Protein AF-A0A9W6EX09-F1 (afdb_monomer)

Solvent-accessible surface area (backbone atoms only — not comparable to full-atom values): 7598 Å² total; per-residue (Å²): 143,73,70,75,67,60,61,58,61,60,60,66,68,68,75,72,72,71,57,78,64,66,63,71,44,45,73,29,42,30,36,45,88,93,44,75,40,42,37,34,32,54,94,52,28,42,30,40,45,42,97,84,76,44,72,48,78,43,55,39,39,84,75,48,76,51,68,60,97,77,25,47,36,40,36,32,38,31,80,87,78,46,55,35,33,42,36,26,67,42,77,100,38,74,58,41,35,35,34,26,38,84,87,69,48,76,60,29,41,34,32,35,68,94,80,42,55,70,68,55,51,54,51,51,52,63,55,44,70,73,74,118

S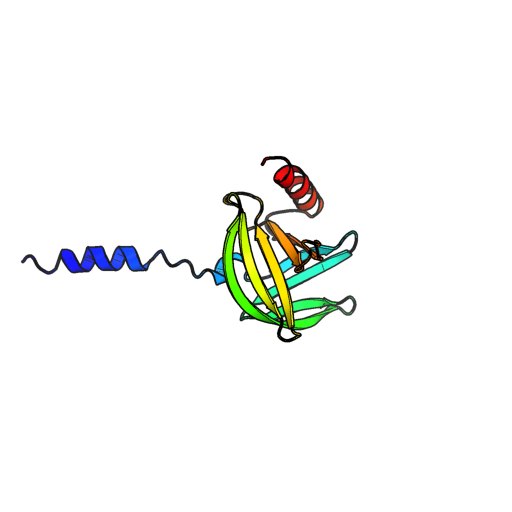tructure (mmCIF, N/CA/C/O backbone):
data_AF-A0A9W6EX09-F1
#
_entry.id   AF-A0A9W6EX09-F1
#
loop_
_atom_site.group_PDB
_atom_site.id
_atom_site.type_symbol
_atom_site.label_atom_id
_atom_site.label_alt_id
_atom_site.label_comp_id
_atom_site.label_asym_id
_atom_site.label_entity_id
_atom_site.label_seq_id
_atom_site.pdbx_PDB_ins_code
_atom_site.Cartn_x
_atom_site.Cartn_y
_atom_site.Cartn_z
_atom_site.occupancy
_atom_site.B_iso_or_equiv
_atom_site.auth_seq_id
_atom_site.auth_comp_id
_atom_site.auth_asym_id
_atom_site.auth_atom_id
_atom_site.pdbx_PDB_model_num
ATOM 1 N N . MET A 1 1 ? -54.075 -4.314 -1.852 1.00 46.47 1 MET A N 1
ATOM 2 C CA . MET A 1 1 ? -52.921 -3.506 -1.393 1.00 46.47 1 MET A CA 1
ATOM 3 C C . MET A 1 1 ? -52.106 -4.289 -0.361 1.00 46.47 1 MET A C 1
ATOM 5 O O . MET A 1 1 ? -52.339 -4.114 0.822 1.00 46.47 1 MET A O 1
ATOM 9 N N . LYS A 1 2 ? -51.223 -5.212 -0.769 1.00 50.59 2 LYS A N 1
ATOM 10 C CA . LYS A 1 2 ? -50.286 -5.904 0.156 1.00 50.59 2 LYS A CA 1
ATOM 11 C C . LYS A 1 2 ? -48.939 -6.284 -0.486 1.00 50.59 2 LYS A C 1
ATOM 13 O O . LYS A 1 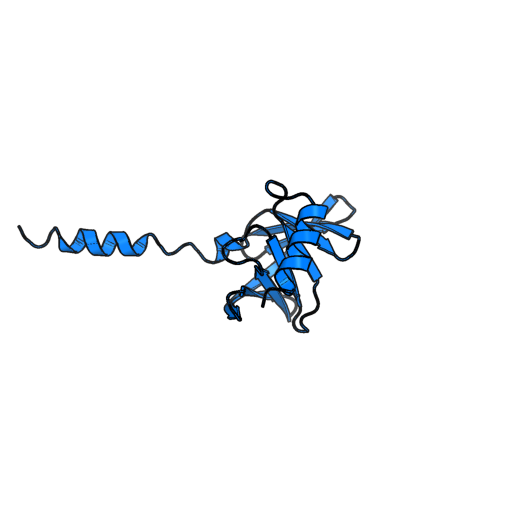2 ? -47.986 -6.541 0.232 1.00 50.59 2 LYS A O 1
ATOM 18 N N . ILE A 1 3 ? -48.838 -6.268 -1.819 1.00 53.94 3 ILE A N 1
ATOM 19 C CA . ILE A 1 3 ? -47.630 -6.685 -2.559 1.00 53.94 3 ILE A CA 1
ATOM 20 C C . ILE A 1 3 ? -46.582 -5.561 -2.660 1.00 53.94 3 ILE A C 1
ATOM 22 O O . ILE A 1 3 ? -45.389 -5.834 -2.717 1.00 53.94 3 ILE A O 1
ATOM 26 N N . THR A 1 4 ? -46.995 -4.293 -2.589 1.00 55.47 4 THR A N 1
ATOM 27 C CA . THR A 1 4 ? -46.086 -3.140 -2.720 1.00 55.47 4 THR A CA 1
ATOM 28 C C . THR A 1 4 ? -45.134 -2.957 -1.536 1.00 55.47 4 THR A C 1
ATOM 30 O O . THR A 1 4 ? -44.082 -2.352 -1.702 1.00 55.47 4 THR A O 1
ATOM 33 N N . SER A 1 5 ? -45.447 -3.511 -0.359 1.00 55.31 5 SER A N 1
ATOM 34 C CA . SER A 1 5 ? -44.605 -3.344 0.835 1.00 55.31 5 SER A CA 1
ATOM 35 C C . SER A 1 5 ? -43.411 -4.304 0.881 1.00 55.31 5 SER A C 1
ATOM 37 O O . SER A 1 5 ? -42.425 -4.006 1.546 1.00 55.31 5 SER A O 1
ATOM 39 N N . PHE A 1 6 ? -43.474 -5.439 0.175 1.00 55.47 6 PHE A N 1
ATOM 40 C CA . PHE A 1 6 ? -42.403 -6.445 0.197 1.00 55.47 6 PHE A CA 1
ATOM 41 C C . PHE A 1 6 ? -41.242 -6.075 -0.741 1.00 55.47 6 PHE A C 1
ATOM 43 O O . PHE A 1 6 ? -40.088 -6.375 -0.450 1.00 55.47 6 PHE A O 1
ATOM 50 N N . MET A 1 7 ? -41.526 -5.346 -1.828 1.00 56.19 7 MET A N 1
ATOM 51 C CA . MET A 1 7 ? -40.500 -4.882 -2.770 1.00 56.19 7 MET A CA 1
ATOM 52 C C . MET A 1 7 ? -39.586 -3.791 -2.192 1.00 56.19 7 MET A C 1
ATOM 54 O O . MET A 1 7 ? -38.433 -3.692 -2.598 1.00 56.19 7 MET A O 1
ATOM 58 N N . LEU A 1 8 ? -40.065 -3.006 -1.220 1.00 55.91 8 LEU A N 1
ATOM 59 C CA . LEU A 1 8 ? -39.266 -1.948 -0.596 1.00 55.91 8 LEU A CA 1
ATOM 60 C C . LEU A 1 8 ? -38.167 -2.515 0.321 1.00 55.91 8 LEU A C 1
ATOM 62 O O . LEU A 1 8 ? -37.094 -1.936 0.419 1.00 55.91 8 LEU A O 1
ATOM 66 N N . ILE A 1 9 ? -38.408 -3.667 0.956 1.00 57.94 9 ILE A N 1
ATOM 67 C CA . ILE A 1 9 ? -37.461 -4.290 1.897 1.00 57.94 9 ILE A CA 1
ATOM 68 C C . ILE A 1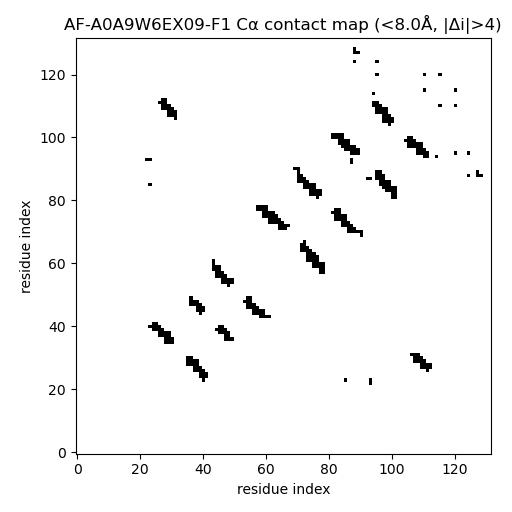 9 ? -36.266 -4.914 1.163 1.00 57.94 9 ILE A C 1
ATOM 70 O O . ILE A 1 9 ? -35.148 -4.854 1.663 1.00 57.94 9 ILE A O 1
ATOM 74 N N . ILE A 1 10 ? -36.469 -5.452 -0.043 1.00 58.69 10 ILE A N 1
ATOM 75 C CA . ILE A 1 10 ? -35.387 -6.049 -0.844 1.00 58.69 10 ILE A CA 1
ATOM 76 C C . ILE A 1 10 ? -34.428 -4.971 -1.376 1.00 58.69 10 ILE A C 1
ATOM 78 O O . ILE A 1 10 ? -33.227 -5.209 -1.451 1.00 58.69 10 ILE A O 1
ATOM 82 N N . LEU A 1 11 ? -34.930 -3.764 -1.667 1.00 54.38 11 LEU A N 1
ATOM 83 C CA . LEU A 1 11 ? -34.121 -2.666 -2.206 1.00 54.38 11 LEU A CA 1
ATOM 84 C C . LEU A 1 11 ? -33.100 -2.115 -1.191 1.00 54.38 11 LEU A C 1
ATOM 86 O O . LEU A 1 11 ? -32.037 -1.649 -1.587 1.00 54.38 11 LEU A O 1
ATOM 90 N N . VAL A 1 12 ? -33.392 -2.193 0.113 1.00 57.69 12 VAL A N 1
ATOM 91 C CA . VAL A 1 12 ? -32.510 -1.664 1.174 1.00 57.69 12 VAL A CA 1
ATOM 92 C C . VAL A 1 12 ? -31.282 -2.557 1.400 1.00 57.69 12 VAL A C 1
ATOM 94 O O . VAL A 1 12 ? -30.222 -2.054 1.762 1.00 57.69 12 VAL A O 1
ATOM 97 N N . PHE A 1 13 ? -31.371 -3.862 1.115 1.00 54.59 13 PHE A N 1
ATOM 98 C CA . PHE A 1 13 ? -30.229 -4.780 1.241 1.00 54.59 13 PHE A CA 1
ATOM 99 C C . PHE A 1 13 ? -29.213 -4.665 0.094 1.00 54.59 13 PHE A C 1
ATOM 101 O O . PHE A 1 13 ? -28.071 -5.085 0.254 1.00 54.59 13 PHE A O 1
ATOM 108 N N . SER A 1 14 ? -29.581 -4.067 -1.044 1.00 52.53 14 SER A N 1
ATOM 109 C CA . SER A 1 14 ? -28.685 -3.928 -2.204 1.00 52.53 14 SER A CA 1
ATOM 110 C C . SER A 1 14 ? -27.683 -2.770 -2.096 1.00 52.53 14 SER A C 1
ATOM 112 O O . SER A 1 14 ? -26.831 -2.633 -2.965 1.00 52.53 14 SER A O 1
ATOM 114 N N . ILE A 1 15 ? -27.771 -1.928 -1.061 1.00 48.34 15 ILE A N 1
ATOM 115 C CA . ILE A 1 15 ? -26.999 -0.673 -0.960 1.00 48.34 15 ILE A CA 1
ATOM 116 C C . ILE A 1 15 ? -25.712 -0.845 -0.123 1.00 48.34 15 ILE A C 1
ATOM 118 O O . ILE A 1 15 ? -24.936 0.093 0.011 1.00 48.34 15 ILE A O 1
ATOM 122 N N . ILE A 1 16 ? -25.453 -2.035 0.436 1.00 50.19 16 ILE A N 1
ATOM 123 C CA . ILE A 1 16 ? -24.305 -2.283 1.338 1.00 50.19 16 ILE A CA 1
ATOM 124 C C . ILE A 1 16 ? -23.190 -3.112 0.675 1.00 50.19 16 ILE A C 1
ATOM 126 O O . ILE A 1 16 ? -22.222 -3.480 1.332 1.00 50.19 16 ILE A O 1
ATOM 130 N N . SER A 1 17 ? -23.250 -3.375 -0.636 1.00 42.72 17 SER A N 1
ATOM 131 C CA . SER A 1 17 ? -22.061 -3.847 -1.361 1.00 42.72 17 SER A CA 1
ATOM 132 C C . SER A 1 17 ? -21.134 -2.655 -1.622 1.00 42.72 17 SER A C 1
ATOM 134 O O . SER A 1 17 ? -21.043 -2.150 -2.743 1.00 42.72 17 SER A O 1
ATOM 136 N N . CYS A 1 18 ? -20.490 -2.158 -0.562 1.00 52.75 18 CYS A N 1
ATOM 137 C CA . CYS A 1 18 ? -19.293 -1.341 -0.704 1.00 52.75 18 CYS A CA 1
ATOM 138 C C . CYS A 1 18 ? -18.317 -2.185 -1.527 1.00 52.75 18 CYS A C 1
ATOM 140 O O . CYS A 1 18 ? -17.990 -3.306 -1.142 1.00 52.75 18 CYS A O 1
ATOM 142 N N . ASN A 1 19 ? -17.988 -1.724 -2.728 1.00 61.25 19 ASN A N 1
ATOM 143 C CA . ASN A 1 19 ? -17.196 -2.497 -3.672 1.00 61.25 19 ASN A CA 1
ATOM 144 C C . ASN A 1 19 ? -15.817 -2.706 -3.031 1.00 61.25 19 ASN A C 1
ATOM 146 O O . ASN A 1 19 ? -15.151 -1.721 -2.740 1.00 61.25 19 ASN A O 1
ATOM 150 N N . GLU A 1 20 ? -15.409 -3.947 -2.761 1.00 64.19 20 GLU A N 1
ATOM 151 C CA . GLU A 1 20 ? -14.206 -4.273 -1.969 1.00 64.19 20 GLU A CA 1
ATOM 152 C C . GLU A 1 20 ? -12.933 -3.605 -2.525 1.00 64.19 20 GLU A C 1
ATOM 154 O O . GLU A 1 20 ? -12.028 -3.248 -1.773 1.00 64.19 20 GLU A O 1
ATOM 159 N N . LYS A 1 21 ? -12.909 -3.315 -3.836 1.00 65.62 21 LYS A N 1
ATOM 160 C CA . LYS A 1 21 ? -11.860 -2.517 -4.489 1.00 65.62 21 LYS A CA 1
ATOM 161 C C . LYS A 1 21 ? -11.738 -1.083 -3.965 1.00 65.62 21 LYS A C 1
ATOM 163 O O . LYS A 1 21 ? -10.637 -0.547 -3.914 1.00 65.62 21 LYS A O 1
ATOM 168 N N . GLN A 1 22 ? -12.837 -0.452 -3.556 1.00 77.50 22 GLN A N 1
ATOM 169 C CA . GLN A 1 22 ? -12.849 0.952 -3.126 1.00 77.50 22 GLN A CA 1
ATOM 170 C C . GLN A 1 22 ? -11.990 1.207 -1.887 1.00 77.50 22 GLN A C 1
ATOM 172 O O . GLN A 1 22 ? -11.573 2.341 -1.681 1.00 77.50 22 GLN A O 1
ATOM 177 N N . VAL A 1 23 ? -11.717 0.180 -1.077 1.00 83.50 23 VAL A N 1
ATOM 178 C CA . VAL A 1 23 ? -10.959 0.339 0.168 1.00 83.50 23 VAL A CA 1
ATOM 179 C C . VAL A 1 23 ? -9.488 0.658 -0.102 1.00 83.50 23 VAL A C 1
ATOM 181 O O . VAL A 1 23 ? -8.935 1.559 0.522 1.00 83.50 23 VAL A O 1
ATOM 184 N N . TYR A 1 24 ? -8.850 -0.052 -1.035 1.00 87.44 24 TYR A N 1
ATOM 185 C CA . TYR A 1 24 ? -7.425 0.134 -1.325 1.00 87.44 24 TYR A CA 1
ATOM 186 C C . TYR A 1 24 ? -7.158 1.051 -2.527 1.00 87.44 24 TYR A C 1
ATOM 188 O O . TYR A 1 24 ? -6.018 1.469 -2.742 1.00 87.44 24 TYR A O 1
ATOM 196 N N . GLU A 1 25 ? -8.173 1.372 -3.331 1.00 91.75 25 GLU A N 1
ATOM 197 C CA . GLU A 1 25 ? -7.994 2.238 -4.492 1.00 91.75 25 GLU A CA 1
ATOM 198 C C . GLU A 1 25 ? -7.624 3.692 -4.128 1.00 91.75 25 GLU A C 1
ATOM 200 O O . GLU A 1 25 ? -7.854 4.221 -3.035 1.00 91.75 25 GLU A O 1
ATOM 205 N N . GLY A 1 26 ? -7.004 4.362 -5.094 1.00 92.38 26 GLY A N 1
ATOM 206 C CA . GLY A 1 26 ? -6.621 5.764 -5.034 1.00 92.38 26 GLY A CA 1
ATOM 207 C C . GLY A 1 26 ? -5.119 5.985 -4.892 1.00 92.38 26 GLY A C 1
ATOM 208 O O . GLY A 1 26 ? -4.302 5.081 -5.065 1.00 92.38 26 GLY A O 1
ATOM 209 N N . SER A 1 27 ? -4.765 7.238 -4.613 1.00 95.38 27 SER A N 1
ATOM 210 C CA . SER A 1 27 ? -3.384 7.672 -4.396 1.00 95.38 27 SER A CA 1
ATOM 211 C C . SER A 1 27 ? -2.992 7.496 -2.934 1.00 95.38 27 SER A C 1
ATOM 213 O O . SER A 1 27 ? -3.809 7.739 -2.045 1.00 95.38 27 SER A O 1
ATOM 215 N N . TRP A 1 28 ? -1.750 7.103 -2.704 1.00 95.94 28 TRP A N 1
ATOM 216 C CA . TRP A 1 28 ? -1.161 6.845 -1.400 1.00 95.94 28 TRP A CA 1
ATOM 217 C C . TRP A 1 28 ? 0.238 7.445 -1.369 1.00 95.94 28 TRP A C 1
ATOM 219 O O . TRP A 1 28 ? 0.989 7.325 -2.341 1.00 95.94 28 TRP A O 1
ATOM 229 N N . GLU A 1 29 ? 0.596 8.065 -0.254 1.00 95.75 29 GLU A N 1
ATOM 230 C CA . GLU A 1 29 ? 2.005 8.235 0.078 1.00 95.75 29 GLU A CA 1
ATOM 231 C C . GLU A 1 29 ? 2.529 6.890 0.581 1.00 95.75 29 GLU A C 1
ATOM 233 O O . GLU A 1 29 ? 1.800 6.139 1.238 1.00 95.75 29 GLU A O 1
ATOM 238 N N . ALA A 1 30 ? 3.768 6.561 0.235 1.00 94.38 30 ALA A N 1
ATOM 239 C CA . ALA A 1 30 ? 4.352 5.268 0.532 1.00 94.38 30 ALA A CA 1
ATOM 240 C C . ALA A 1 30 ? 5.793 5.389 1.028 1.00 94.38 30 ALA A C 1
ATOM 242 O O . ALA A 1 30 ? 6.595 6.127 0.460 1.00 94.38 30 ALA A O 1
ATOM 243 N N . VAL A 1 31 ? 6.137 4.612 2.055 1.00 91.12 31 VAL A N 1
ATOM 244 C CA . VAL A 1 31 ? 7.467 4.601 2.674 1.00 91.12 31 VAL A CA 1
ATOM 245 C C . VAL A 1 31 ? 8.042 3.190 2.643 1.00 91.12 31 VAL A C 1
ATOM 247 O O . VAL A 1 31 ? 7.430 2.245 3.133 1.00 91.12 31 VAL A O 1
ATOM 250 N N . SER A 1 32 ? 9.243 3.054 2.086 1.00 87.06 32 SER A N 1
ATOM 251 C CA . SER A 1 32 ? 10.043 1.825 2.087 1.00 87.06 32 SER A CA 1
ATOM 252 C C . SER A 1 32 ? 11.381 2.107 2.771 1.00 87.06 32 SER A C 1
ATOM 254 O O . SER A 1 32 ? 12.343 2.562 2.138 1.00 87.06 32 SER A O 1
ATOM 256 N N . GLY A 1 33 ? 11.461 1.850 4.076 1.00 81.56 33 GLY A N 1
ATOM 257 C CA . GLY A 1 33 ? 12.614 2.246 4.886 1.00 81.56 33 GLY A CA 1
ATOM 258 C C . GLY A 1 33 ? 12.714 3.770 4.971 1.00 81.56 33 GLY A C 1
ATOM 259 O O . GLY A 1 33 ? 11.826 4.406 5.518 1.00 81.56 33 GLY A O 1
ATOM 260 N N . ILE A 1 34 ? 13.778 4.356 4.413 1.00 75.31 34 ILE A N 1
ATOM 261 C CA . ILE A 1 34 ? 13.979 5.821 4.365 1.00 75.31 34 ILE A CA 1
ATOM 262 C C . ILE A 1 34 ? 13.494 6.468 3.060 1.00 75.31 34 ILE A C 1
ATOM 264 O O . ILE A 1 34 ? 13.686 7.662 2.860 1.00 75.31 34 ILE A O 1
ATOM 268 N N . ARG A 1 35 ? 12.981 5.675 2.112 1.00 84.75 35 ARG A N 1
ATOM 269 C CA . ARG A 1 35 ? 12.573 6.179 0.797 1.00 84.75 35 ARG A CA 1
ATOM 270 C C . ARG A 1 35 ? 11.078 6.415 0.768 1.00 84.75 35 ARG A C 1
ATOM 272 O O . ARG A 1 35 ? 10.310 5.480 0.984 1.00 84.75 35 ARG A O 1
ATOM 279 N N . GLU A 1 36 ? 10.707 7.634 0.419 1.00 90.00 36 GLU A N 1
ATOM 280 C CA . GLU A 1 36 ? 9.335 8.030 0.132 1.00 90.00 36 GLU A CA 1
ATOM 281 C C . GLU A 1 36 ? 9.043 7.935 -1.364 1.00 90.00 36 GLU A C 1
ATOM 283 O O . GLU A 1 36 ? 9.908 8.161 -2.214 1.00 90.00 36 GLU A O 1
ATOM 288 N N . THR A 1 37 ? 7.808 7.580 -1.686 1.00 94.81 37 THR A N 1
ATOM 289 C CA . THR A 1 37 ? 7.273 7.587 -3.044 1.00 94.81 3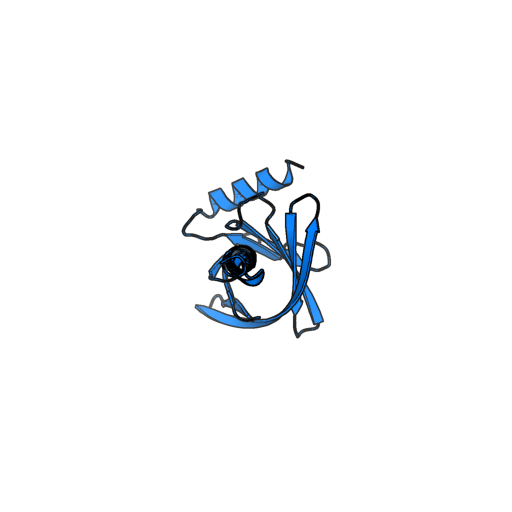7 THR A CA 1
ATOM 290 C C . THR A 1 37 ? 5.754 7.738 -3.000 1.00 94.81 37 THR A C 1
ATOM 292 O O . THR A 1 37 ? 5.138 7.715 -1.936 1.00 94.81 37 THR A O 1
ATOM 295 N N . LYS A 1 38 ? 5.141 7.875 -4.174 1.00 95.94 38 LYS A N 1
ATOM 296 C CA . LYS A 1 38 ? 3.694 7.861 -4.350 1.00 95.94 38 LYS A CA 1
ATOM 297 C C . LYS A 1 38 ? 3.283 6.596 -5.063 1.00 95.94 38 LYS A C 1
ATOM 299 O O . LYS A 1 38 ? 3.862 6.227 -6.084 1.00 95.94 38 LYS A O 1
ATOM 304 N N . ILE A 1 39 ? 2.246 5.972 -4.535 1.00 95.50 39 ILE A N 1
ATOM 305 C CA . ILE A 1 39 ? 1.628 4.790 -5.108 1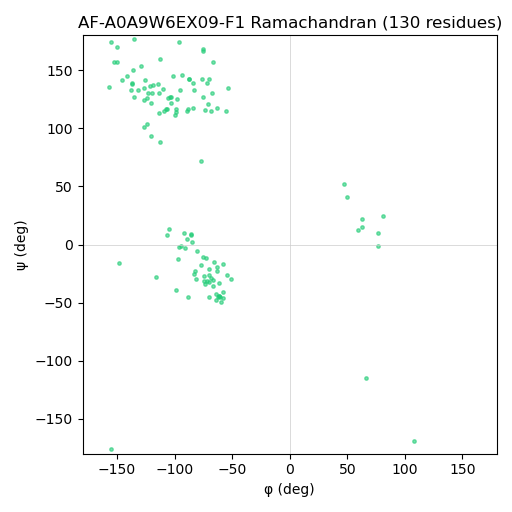.00 95.50 39 ILE A CA 1
ATOM 306 C C . ILE A 1 39 ? 0.211 5.148 -5.542 1.00 95.50 39 ILE A C 1
ATOM 308 O O . ILE A 1 39 ? -0.511 5.845 -4.833 1.00 95.50 39 ILE A O 1
ATOM 312 N N . LYS A 1 40 ? -0.209 4.665 -6.708 1.00 95.56 40 LYS A N 1
ATOM 313 C CA . LYS A 1 40 ? -1.609 4.690 -7.132 1.00 95.56 40 LYS A CA 1
ATOM 314 C C . LYS A 1 40 ? -2.080 3.267 -7.355 1.00 95.56 40 LYS A C 1
ATOM 316 O O . LYS A 1 40 ? -1.425 2.504 -8.053 1.00 95.56 40 LYS A O 1
ATOM 321 N N . LEU A 1 41 ? -3.219 2.933 -6.771 1.00 93.06 41 LEU A N 1
ATOM 322 C CA . LEU A 1 41 ? -3.912 1.673 -6.995 1.00 93.06 41 LEU A CA 1
ATOM 323 C C . LEU A 1 41 ? -5.219 1.998 -7.707 1.00 93.06 41 LEU A C 1
ATOM 325 O O . LEU A 1 41 ? -6.073 2.677 -7.140 1.00 93.06 41 LEU A O 1
ATOM 329 N N . HIS A 1 42 ? -5.367 1.583 -8.960 1.00 92.25 42 HIS A N 1
ATOM 330 C CA . HIS A 1 42 ? -6.587 1.851 -9.719 1.00 92.25 42 HIS A CA 1
ATOM 331 C C . HIS A 1 42 ? -6.764 0.853 -10.858 1.00 92.25 42 HIS A C 1
ATOM 333 O O . HIS A 1 42 ? -5.804 0.592 -11.580 1.00 92.25 42 HIS A O 1
ATOM 339 N N . ASN A 1 43 ? -7.983 0.329 -11.045 1.00 88.44 43 ASN A N 1
ATOM 340 C CA . ASN A 1 43 ? -8.327 -0.555 -12.168 1.00 88.44 43 ASN A CA 1
ATOM 341 C C . ASN A 1 43 ? -7.289 -1.668 -12.388 1.00 88.44 43 ASN A C 1
ATOM 343 O O . ASN A 1 43 ? -6.763 -1.830 -13.488 1.00 88.44 43 ASN A O 1
ATOM 347 N N . ASP A 1 44 ? -6.963 -2.405 -11.324 1.00 90.94 44 ASP A N 1
ATOM 348 C CA . ASP A 1 44 ? -6.028 -3.539 -11.388 1.00 90.94 44 ASP A CA 1
ATOM 349 C C . ASP A 1 44 ? -4.590 -3.153 -11.804 1.00 90.94 44 ASP A C 1
ATOM 351 O O . ASP A 1 44 ? -3.806 -3.979 -12.267 1.00 90.94 44 ASP A O 1
ATOM 355 N N . THR A 1 45 ? -4.221 -1.882 -11.622 1.00 93.56 45 THR A N 1
ATOM 356 C CA . THR A 1 45 ? -2.876 -1.356 -11.877 1.00 93.56 45 THR A CA 1
ATOM 357 C C . THR A 1 45 ? -2.304 -0.713 -10.619 1.00 93.56 45 THR A C 1
ATOM 359 O O . THR A 1 45 ? -2.960 0.099 -9.961 1.00 93.56 45 THR A O 1
ATOM 362 N N . LEU A 1 46 ? -1.074 -1.097 -10.280 1.00 93.38 46 LEU A N 1
ATOM 363 C CA . LEU A 1 46 ? -0.240 -0.466 -9.265 1.00 93.38 46 LEU A CA 1
ATOM 364 C C . LEU A 1 46 ? 0.747 0.456 -9.982 1.00 93.38 46 LEU A C 1
ATOM 366 O O . LEU A 1 46 ? 1.645 -0.028 -10.660 1.00 93.38 46 LEU A O 1
ATOM 370 N N . SER A 1 47 ? 0.614 1.766 -9.823 1.00 95.31 47 SER A N 1
ATOM 371 C CA . SER A 1 47 ? 1.554 2.740 -10.379 1.00 95.31 47 SER A CA 1
ATOM 372 C C . SER A 1 47 ? 2.463 3.278 -9.281 1.00 95.31 47 SER A C 1
ATOM 374 O O . SER A 1 47 ? 1.970 3.794 -8.278 1.00 95.31 47 SER A O 1
ATOM 376 N N . ILE A 1 48 ? 3.779 3.210 -9.470 1.00 94.56 48 ILE A N 1
ATOM 377 C CA . ILE A 1 48 ? 4.772 3.710 -8.505 1.00 94.56 48 ILE A CA 1
ATOM 378 C C . ILE A 1 48 ? 5.507 4.902 -9.112 1.00 94.56 48 ILE A C 1
ATOM 380 O O . ILE A 1 48 ? 5.996 4.815 -10.238 1.00 94.56 48 ILE A O 1
ATOM 384 N N . LEU A 1 49 ? 5.598 6.005 -8.368 1.00 95.81 49 LEU A N 1
ATOM 385 C CA . LEU A 1 49 ? 6.346 7.189 -8.777 1.00 95.81 49 LEU A CA 1
ATOM 386 C C . LEU A 1 49 ? 7.857 6.942 -8.656 1.00 95.81 49 LEU A C 1
ATOM 388 O O . LEU A 1 49 ? 8.395 6.737 -7.565 1.00 95.81 49 LEU A O 1
ATOM 392 N N . GLY A 1 50 ? 8.550 6.966 -9.789 1.00 92.31 50 GLY A N 1
ATOM 393 C CA . GLY A 1 50 ? 10.002 6.885 -9.852 1.00 92.31 50 GLY A CA 1
ATOM 394 C C . GLY A 1 50 ? 10.687 8.191 -9.446 1.00 92.31 50 GLY A C 1
ATOM 395 O O . GLY A 1 50 ? 10.078 9.256 -9.362 1.00 92.31 50 GLY A O 1
ATOM 396 N N . SER A 1 51 ? 12.005 8.128 -9.251 1.00 89.69 51 SER A N 1
ATOM 397 C CA . SER A 1 51 ? 12.841 9.308 -8.974 1.00 89.69 51 SER A CA 1
ATOM 398 C C . SER A 1 51 ? 12.926 10.295 -10.143 1.00 89.69 51 SER A C 1
ATOM 400 O O . SER A 1 51 ? 13.408 11.407 -9.969 1.00 89.69 51 SER A O 1
ATOM 402 N N . ASN A 1 52 ? 12.519 9.872 -11.340 1.00 93.12 52 ASN A N 1
ATOM 403 C CA . ASN A 1 52 ? 12.384 10.709 -12.530 1.00 93.12 52 ASN A CA 1
ATOM 404 C C . ASN A 1 52 ? 11.020 11.419 -12.609 1.00 93.12 52 ASN A C 1
ATOM 406 O O . ASN A 1 52 ? 10.715 11.995 -13.645 1.00 93.12 52 ASN A O 1
ATOM 410 N N . GLU A 1 53 ? 10.207 11.345 -11.551 1.00 93.06 53 GLU A N 1
ATOM 411 C CA . GLU A 1 53 ? 8.839 11.877 -11.488 1.00 93.06 53 GLU A CA 1
ATOM 412 C C . GLU A 1 53 ? 7.853 11.227 -12.478 1.00 93.06 53 GLU A C 1
ATOM 414 O O . GLU A 1 53 ? 6.736 11.711 -12.667 1.00 93.06 53 GLU A O 1
ATOM 419 N N . GLU A 1 54 ? 8.219 10.082 -13.058 1.00 96.31 54 GLU A N 1
ATOM 420 C CA . GLU A 1 54 ? 7.337 9.299 -13.920 1.00 96.31 54 GLU A CA 1
ATOM 421 C C . GL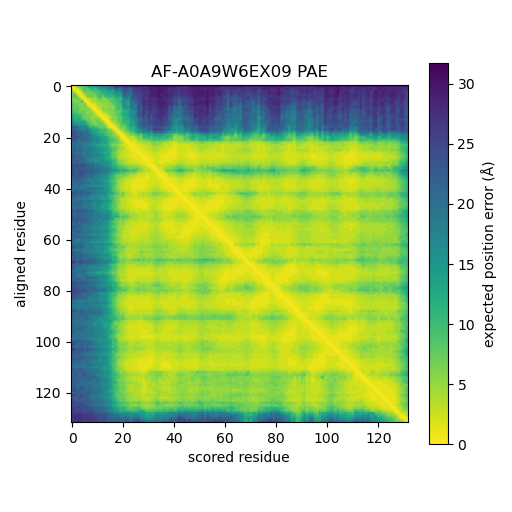U A 1 54 ? 6.754 8.105 -13.164 1.00 96.31 54 GLU A C 1
ATOM 423 O O . GLU A 1 54 ? 7.407 7.485 -12.322 1.00 96.31 54 GLU A O 1
ATOM 428 N N . TYR A 1 55 ? 5.506 7.763 -13.478 1.00 96.06 55 TYR A N 1
ATOM 429 C CA . TYR A 1 55 ? 4.872 6.566 -12.941 1.00 96.06 55 TYR A CA 1
ATOM 430 C C . TYR A 1 55 ? 5.271 5.344 -13.766 1.00 96.06 55 TYR A C 1
ATOM 432 O O . TYR A 1 55 ? 5.193 5.359 -14.992 1.00 96.06 55 TYR A O 1
ATOM 440 N N . THR A 1 56 ? 5.665 4.275 -13.077 1.00 95.88 56 THR A N 1
ATOM 441 C CA . THR A 1 56 ? 5.794 2.942 -13.672 1.00 95.88 56 THR A CA 1
ATOM 442 C C . THR A 1 56 ? 4.601 2.095 -13.260 1.00 95.88 56 THR A C 1
ATOM 444 O O . THR A 1 56 ? 4.327 1.970 -12.065 1.00 95.88 56 THR A O 1
ATOM 447 N N . ASP A 1 57 ? 3.916 1.518 -14.244 1.00 95.31 57 ASP A N 1
ATOM 448 C CA . ASP A 1 57 ? 2.697 0.738 -14.046 1.00 95.31 57 ASP A CA 1
ATOM 449 C C . ASP A 1 57 ? 2.995 -0.759 -13.942 1.00 95.31 57 ASP A C 1
ATOM 451 O O . ASP A 1 57 ? 3.702 -1.343 -14.767 1.00 95.31 57 ASP A O 1
ATOM 455 N N . TYR A 1 58 ? 2.399 -1.389 -12.935 1.00 92.81 58 TYR A N 1
ATOM 456 C CA . TYR A 1 58 ? 2.500 -2.810 -12.643 1.00 92.81 58 TYR A CA 1
ATOM 457 C C . TYR A 1 58 ? 1.088 -3.405 -12.603 1.00 92.81 58 TYR A C 1
ATOM 459 O O . TYR A 1 58 ? 0.362 -3.204 -11.625 1.00 92.81 58 TYR A O 1
ATOM 467 N N . PRO A 1 59 ? 0.667 -4.133 -13.649 1.00 94.50 59 PRO A N 1
ATOM 468 C CA . PRO A 1 59 ? -0.649 -4.748 -13.660 1.00 94.50 59 PRO A CA 1
ATOM 469 C C . PRO A 1 59 ? -0.713 -5.927 -12.684 1.00 94.50 59 PRO A C 1
ATOM 471 O O . PRO A 1 59 ? 0.215 -6.747 -12.595 1.00 94.50 59 PRO A O 1
ATOM 474 N N . PHE A 1 60 ? -1.832 -6.019 -11.974 1.00 93.69 60 PHE A N 1
ATOM 475 C CA . PHE A 1 60 ? -2.141 -7.070 -11.011 1.00 93.69 60 PHE A CA 1
ATOM 476 C C . PHE A 1 60 ? -3.577 -7.576 -11.190 1.00 93.69 60 PHE A C 1
ATOM 478 O O . PHE A 1 60 ? -4.326 -7.083 -12.019 1.00 93.69 60 PHE A O 1
ATOM 485 N N . GLN A 1 61 ? -3.966 -8.581 -10.416 1.00 93.00 61 GLN A N 1
ATOM 486 C CA . GLN A 1 61 ? -5.343 -9.033 -10.263 1.00 93.00 61 GLN A CA 1
ATOM 487 C C . GLN A 1 61 ? -5.643 -9.174 -8.770 1.00 93.00 61 GLN A C 1
ATOM 489 O O . GLN A 1 61 ? -4.855 -9.779 -8.047 1.00 93.00 61 GLN A O 1
ATOM 494 N N . LEU A 1 62 ? -6.779 -8.657 -8.298 1.00 90.62 62 LEU A N 1
ATOM 495 C CA . LEU A 1 62 ? -7.290 -9.024 -6.974 1.00 90.62 62 LEU A CA 1
ATOM 496 C C . LEU A 1 62 ? -7.741 -10.490 -7.018 1.00 90.62 62 LEU A C 1
ATOM 498 O O . LEU A 1 62 ? -8.654 -10.837 -7.769 1.00 90.62 62 LEU A O 1
ATOM 502 N N . VAL A 1 63 ? -7.068 -11.347 -6.255 1.00 91.38 63 VAL A N 1
ATOM 503 C CA . VAL A 1 63 ? -7.329 -12.794 -6.238 1.00 91.38 63 VAL A CA 1
ATOM 504 C C . VAL A 1 63 ? -8.203 -13.190 -5.064 1.00 91.38 63 VAL A C 1
ATOM 506 O O . VAL A 1 63 ? -9.052 -14.063 -5.221 1.00 91.38 63 VAL A O 1
ATOM 509 N N . ASP A 1 64 ? -7.988 -12.575 -3.904 1.00 90.06 64 ASP A N 1
ATOM 510 C CA . ASP A 1 64 ? -8.691 -12.956 -2.686 1.00 90.06 64 ASP A CA 1
ATOM 511 C C . ASP A 1 64 ? -8.814 -11.784 -1.709 1.00 90.06 64 ASP A C 1
ATOM 513 O O . ASP A 1 64 ? -8.011 -10.844 -1.728 1.00 90.06 64 ASP A O 1
ATOM 517 N N . PHE A 1 65 ? -9.807 -11.884 -0.835 1.00 90.06 65 PHE A N 1
ATOM 518 C CA . PHE A 1 65 ? -10.022 -11.003 0.301 1.00 90.06 65 PHE A CA 1
ATOM 519 C C . PHE A 1 65 ? -10.350 -11.851 1.526 1.00 90.06 65 PHE A C 1
ATOM 521 O O . PHE A 1 65 ? -11.273 -12.667 1.520 1.00 90.06 65 PHE A O 1
ATOM 528 N N . TYR A 1 66 ? -9.609 -11.632 2.606 1.00 89.50 66 TYR A N 1
ATOM 529 C CA . TYR A 1 66 ? -9.852 -12.316 3.868 1.00 89.50 66 TYR A CA 1
ATOM 530 C C . TYR A 1 66 ? -9.451 -11.447 5.055 1.00 89.50 66 TYR A C 1
ATOM 532 O O . TYR A 1 66 ? -8.829 -10.397 4.918 1.00 89.50 66 TYR A O 1
ATOM 540 N N . VAL A 1 67 ? -9.828 -11.890 6.253 1.00 86.62 67 VAL A N 1
ATOM 541 C CA . VAL A 1 67 ? -9.547 -11.180 7.501 1.00 86.62 67 VAL A CA 1
ATOM 542 C C . VAL A 1 67 ? -8.724 -12.078 8.418 1.00 86.62 67 VAL A C 1
ATOM 544 O O . VAL A 1 67 ? -9.177 -13.163 8.786 1.00 86.62 67 VAL A O 1
ATOM 547 N N . ILE A 1 68 ? -7.535 -11.625 8.825 1.00 84.31 68 ILE A N 1
ATOM 548 C CA . ILE A 1 68 ? -6.692 -12.304 9.821 1.00 84.31 68 ILE A CA 1
ATOM 549 C C . ILE A 1 68 ? -6.760 -11.509 11.118 1.00 84.31 68 ILE A C 1
ATOM 551 O O . ILE A 1 68 ? -6.332 -10.367 11.152 1.00 84.31 68 ILE A O 1
ATOM 555 N N . GLN A 1 69 ? -7.295 -12.095 12.195 1.00 82.06 69 GLN A N 1
ATOM 556 C CA . GLN A 1 69 ? -7.340 -11.443 13.518 1.00 82.06 69 GLN A CA 1
ATOM 557 C C . GLN A 1 69 ? -7.896 -10.004 13.479 1.00 82.06 69 GLN A C 1
ATOM 559 O O . GLN A 1 69 ? -7.398 -9.121 14.162 1.00 82.06 69 GLN A O 1
ATOM 564 N N . THR A 1 70 ? -8.949 -9.769 12.689 1.00 81.81 70 THR A N 1
ATOM 565 C CA . THR A 1 70 ? -9.573 -8.449 12.432 1.00 81.81 70 THR A CA 1
ATOM 566 C C . THR A 1 70 ? -8.840 -7.511 11.470 1.00 81.81 70 THR A C 1
ATOM 568 O O . THR A 1 70 ? -9.399 -6.472 11.135 1.00 81.81 70 THR A O 1
ATOM 571 N N . VAL A 1 71 ? -7.679 -7.906 10.942 1.00 85.94 71 VAL A N 1
ATOM 572 C CA . VAL A 1 71 ? -6.959 -7.197 9.875 1.00 85.94 71 VAL A CA 1
ATOM 573 C C . VAL A 1 71 ? -7.521 -7.597 8.512 1.00 85.94 71 VAL A C 1
ATOM 575 O O . VAL A 1 71 ? -7.424 -8.773 8.149 1.00 85.94 71 VAL A O 1
ATOM 578 N N . PRO A 1 72 ? -8.099 -6.665 7.739 1.00 88.62 72 PRO A N 1
ATOM 579 C CA . PRO A 1 72 ? -8.476 -6.892 6.351 1.00 88.62 72 PRO A CA 1
ATOM 580 C C . PRO A 1 72 ? -7.226 -7.061 5.486 1.00 88.62 72 PRO A C 1
ATOM 582 O O . PRO A 1 72 ? -6.320 -6.225 5.539 1.00 88.62 72 PRO A O 1
ATOM 585 N N . VAL A 1 73 ? -7.200 -8.123 4.683 1.00 92.00 73 VAL A N 1
ATOM 586 C CA . VAL A 1 73 ? -6.089 -8.483 3.800 1.00 92.00 73 VAL A CA 1
ATOM 587 C C . VAL A 1 73 ? -6.604 -8.673 2.378 1.00 92.00 73 VAL A C 1
ATOM 589 O O . VAL A 1 73 ? -7.496 -9.485 2.129 1.00 92.00 73 VAL A O 1
ATOM 592 N N . TYR A 1 74 ? -6.009 -7.942 1.440 1.00 93.19 74 TYR A N 1
ATOM 593 C CA . TYR A 1 74 ? -6.301 -8.021 0.011 1.00 93.19 74 TYR A CA 1
ATOM 594 C C . TYR A 1 74 ? -5.127 -8.677 -0.701 1.00 93.19 74 TYR A C 1
ATOM 596 O O . TYR A 1 74 ? -4.031 -8.116 -0.736 1.00 93.19 74 TYR A O 1
ATOM 604 N N . LYS A 1 75 ? -5.350 -9.856 -1.279 1.00 94.44 75 LYS A N 1
ATOM 605 C CA . LYS A 1 75 ? -4.327 -10.591 -2.019 1.00 94.44 75 LYS A CA 1
ATOM 606 C C . LYS A 1 75 ? -4.325 -10.166 -3.485 1.00 94.44 75 LYS A C 1
ATOM 608 O O . LYS A 1 75 ? -5.282 -10.419 -4.217 1.00 94.44 75 LYS A O 1
ATOM 613 N N . LEU A 1 76 ? -3.221 -9.576 -3.925 1.00 93.38 76 LEU A N 1
ATOM 614 C CA . LEU A 1 76 ? -2.983 -9.146 -5.297 1.00 93.38 76 LEU A CA 1
ATOM 615 C C . LEU A 1 76 ? -1.996 -10.093 -5.981 1.00 93.38 76 LEU A C 1
ATOM 617 O O . LEU A 1 76 ? -0.887 -10.280 -5.496 1.00 93.38 76 LEU A O 1
ATOM 621 N N . HIS A 1 77 ? -2.359 -10.638 -7.136 1.00 94.94 77 HIS A N 1
ATOM 622 C CA . HIS A 1 77 ? -1.451 -11.415 -7.974 1.00 94.94 77 HIS A CA 1
ATOM 623 C C . HIS A 1 77 ? -0.911 -10.546 -9.102 1.00 94.94 77 HIS A C 1
ATOM 625 O O . HIS A 1 77 ? -1.661 -10.071 -9.954 1.00 94.94 77 HIS A O 1
ATOM 631 N N . SER A 1 78 ? 0.396 -10.319 -9.118 1.00 92.19 78 SER A N 1
ATOM 632 C CA . SER A 1 78 ? 1.060 -9.618 -10.208 1.00 92.19 78 SER A CA 1
ATOM 633 C C . SER A 1 78 ? 1.078 -10.478 -11.466 1.00 92.19 78 SER A C 1
ATOM 635 O O . SER A 1 78 ? 1.362 -11.673 -11.415 1.00 92.19 78 SER A O 1
ATOM 637 N N . THR A 1 79 ? 0.906 -9.845 -12.624 1.00 90.06 79 THR A N 1
ATOM 638 C CA . THR A 1 79 ? 1.105 -10.492 -13.935 1.00 90.06 79 THR A CA 1
ATOM 639 C C . THR A 1 79 ? 2.514 -11.074 -14.129 1.00 90.06 79 THR A C 1
ATOM 641 O O . THR A 1 79 ? 2.710 -11.936 -14.983 1.00 90.06 79 THR A O 1
ATOM 644 N N . TYR A 1 80 ? 3.487 -10.657 -13.310 1.00 88.25 80 TYR A N 1
ATOM 645 C CA . TYR A 1 80 ? 4.843 -11.211 -13.265 1.00 88.25 80 TYR A CA 1
ATOM 646 C C . TYR A 1 80 ? 4.985 -12.451 -12.358 1.00 88.25 80 TYR A C 1
ATOM 648 O O . TYR A 1 80 ? 6.105 -12.897 -12.110 1.00 88.25 80 TYR A O 1
ATOM 656 N N . GLY A 1 81 ? 3.876 -13.008 -11.856 1.00 90.81 81 GLY A N 1
ATOM 657 C CA . GLY A 1 81 ? 3.843 -14.265 -11.103 1.00 90.81 81 GLY A CA 1
ATOM 658 C C . GLY A 1 81 ? 4.221 -14.146 -9.626 1.00 90.81 81 GLY A C 1
ATOM 659 O O . GLY A 1 81 ? 4.684 -15.124 -9.049 1.00 90.81 81 GLY A O 1
ATOM 660 N N . LYS A 1 82 ? 4.065 -12.960 -9.029 1.00 92.00 82 LYS A N 1
ATOM 661 C CA . LYS A 1 82 ? 4.305 -12.714 -7.599 1.00 92.00 82 LYS A CA 1
ATOM 662 C C . LYS A 1 82 ? 3.031 -12.253 -6.916 1.00 92.00 82 LYS A C 1
ATOM 664 O O . LYS A 1 82 ? 2.363 -11.367 -7.447 1.00 92.00 82 LYS A O 1
ATOM 669 N N . ASP A 1 83 ? 2.755 -12.772 -5.731 1.00 94.56 83 ASP A N 1
ATOM 670 C CA . ASP A 1 83 ? 1.699 -12.266 -4.870 1.00 94.56 83 ASP A CA 1
ATOM 671 C C . ASP A 1 83 ? 2.210 -11.131 -3.969 1.00 94.56 83 ASP A C 1
ATOM 673 O O . ASP A 1 83 ? 3.331 -11.132 -3.447 1.00 94.56 83 ASP A O 1
ATOM 677 N N . TYR A 1 84 ? 1.333 -10.156 -3.778 1.00 94.19 84 TYR A N 1
ATOM 678 C CA . TYR A 1 84 ? 1.462 -9.058 -2.837 1.00 94.19 84 TYR A CA 1
ATOM 679 C C . TYR A 1 84 ? 0.191 -8.980 -2.004 1.00 94.19 84 TYR A C 1
ATOM 681 O O . TYR A 1 84 ? -0.884 -9.367 -2.461 1.00 94.19 84 TYR A O 1
ATOM 689 N N . PHE A 1 85 ? 0.297 -8.451 -0.794 1.00 94.75 85 PHE A N 1
ATOM 690 C CA . PHE A 1 85 ? -0.839 -8.327 0.109 1.00 94.75 85 PHE A CA 1
ATOM 691 C C . PHE A 1 85 ? -0.946 -6.888 0.570 1.00 94.75 85 PHE A C 1
ATOM 693 O O . PHE A 1 85 ? 0.064 -6.283 0.918 1.00 94.75 85 PHE A O 1
ATOM 700 N N . ILE A 1 86 ? -2.157 -6.337 0.551 1.00 94.56 86 ILE A N 1
ATOM 701 C CA . ILE A 1 86 ? -2.455 -5.052 1.181 1.00 94.56 86 ILE A CA 1
ATOM 702 C C . ILE A 1 86 ? -3.181 -5.337 2.485 1.00 94.56 86 ILE A C 1
ATOM 704 O O . ILE A 1 86 ? -4.236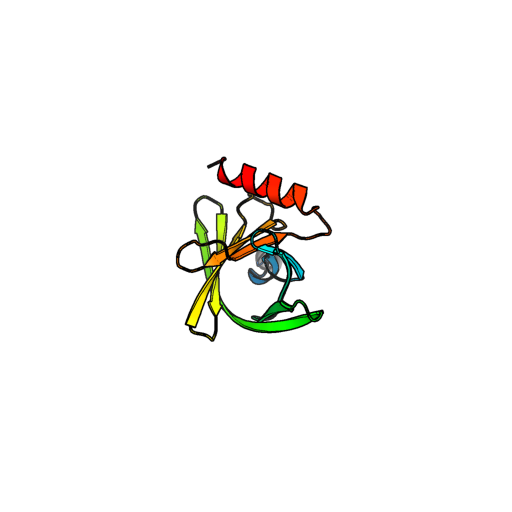 -5.970 2.478 1.00 94.56 86 ILE A O 1
ATOM 708 N N . GLU A 1 87 ? -2.623 -4.864 3.589 1.00 92.56 87 GLU A N 1
ATOM 709 C CA . GLU A 1 87 ? -3.136 -5.101 4.933 1.00 92.56 87 GLU A CA 1
ATOM 710 C C . GLU A 1 87 ? -3.454 -3.767 5.610 1.00 92.56 87 GLU A C 1
ATOM 712 O O . GLU A 1 87 ? -2.658 -2.827 5.543 1.00 92.56 87 GLU A O 1
ATOM 717 N N . PHE A 1 88 ? -4.602 -3.689 6.285 1.00 91.69 88 PHE A N 1
ATOM 718 C CA . PHE A 1 88 ? -5.031 -2.503 7.037 1.00 91.69 88 PHE A CA 1
ATOM 719 C C . PHE A 1 88 ? -5.051 -2.825 8.538 1.00 91.69 88 PHE A C 1
ATOM 721 O O . PHE A 1 88 ? -6.065 -3.293 9.057 1.00 91.69 88 PHE A O 1
ATOM 728 N N . PRO A 1 89 ? -3.926 -2.639 9.253 1.00 86.19 89 PRO A N 1
ATOM 729 C CA . PRO A 1 89 ? -3.752 -3.169 10.605 1.00 86.19 89 PRO A CA 1
ATOM 730 C C . PRO A 1 89 ? -4.512 -2.387 11.681 1.00 86.19 89 PRO A C 1
ATOM 732 O O . PRO A 1 89 ? -4.581 -2.836 12.822 1.00 86.19 89 PRO A O 1
ATOM 735 N N . VAL A 1 90 ? -5.059 -1.212 11.360 1.00 84.12 90 VAL A N 1
ATOM 736 C CA . VAL A 1 90 ? -5.825 -0.401 12.309 1.00 84.12 90 VAL A CA 1
ATOM 737 C C . VAL A 1 90 ? -7.308 -0.642 12.069 1.00 84.12 90 VAL A C 1
ATOM 739 O O . VAL A 1 90 ? -7.855 -0.290 11.024 1.00 84.12 90 VAL A O 1
ATOM 742 N N . LYS A 1 91 ? -7.971 -1.242 13.058 1.00 80.56 91 LYS A N 1
ATOM 743 C CA . LYS A 1 91 ? -9.403 -1.529 12.991 1.00 80.56 91 LYS A CA 1
ATOM 744 C C . LYS A 1 91 ? -10.204 -0.264 12.660 1.00 80.56 91 LYS A C 1
ATOM 746 O O . LYS A 1 91 ? -9.982 0.787 13.256 1.00 80.56 91 LYS A O 1
ATOM 751 N N . ASP A 1 92 ? -11.145 -0.398 11.726 1.00 80.69 92 ASP A N 1
ATOM 752 C CA . ASP A 1 92 ? -12.035 0.670 11.251 1.00 80.69 92 ASP A CA 1
ATOM 753 C C . ASP A 1 92 ? -11.304 1.891 10.643 1.00 80.69 92 ASP A C 1
ATOM 755 O O . ASP A 1 92 ? -11.925 2.924 10.390 1.00 80.69 92 ASP A O 1
ATOM 759 N N . ASN A 1 93 ? -10.001 1.775 10.360 1.00 85.44 93 ASN A N 1
ATOM 760 C CA . ASN A 1 93 ? -9.195 2.817 9.736 1.00 85.44 93 ASN A CA 1
ATOM 761 C C . ASN A 1 93 ? -8.470 2.277 8.497 1.00 85.44 93 ASN A C 1
ATOM 763 O O . ASN A 1 93 ? -7.418 1.648 8.579 1.00 85.44 93 ASN A O 1
ATOM 767 N N . TYR A 1 94 ? -9.026 2.601 7.334 1.00 88.75 94 TYR A N 1
ATOM 768 C CA . TYR A 1 94 ? -8.480 2.225 6.032 1.00 88.75 94 TYR A CA 1
ATOM 769 C C . TYR A 1 94 ? -7.545 3.283 5.439 1.00 88.75 94 TYR A C 1
ATOM 771 O O . TYR A 1 94 ? -7.178 3.179 4.282 1.00 88.75 94 TYR A O 1
ATOM 779 N N . ASN A 1 95 ? -7.159 4.316 6.191 1.00 91.81 95 ASN A N 1
ATOM 780 C CA . ASN A 1 95 ? -6.302 5.394 5.685 1.00 91.81 95 ASN A CA 1
ATOM 781 C C . ASN A 1 95 ? -4.806 5.127 5.908 1.00 91.81 95 ASN A C 1
ATOM 783 O O . ASN A 1 95 ? -3.974 5.924 5.468 1.00 91.81 95 ASN A O 1
ATOM 787 N N . ILE A 1 96 ? -4.474 4.020 6.575 1.00 91.56 96 ILE A N 1
ATOM 788 C CA . ILE A 1 96 ? -3.115 3.545 6.819 1.00 91.56 96 ILE A CA 1
ATOM 789 C C . ILE A 1 96 ? -3.050 2.032 6.609 1.00 91.56 96 ILE A C 1
ATOM 791 O O . ILE A 1 96 ? -3.895 1.286 7.102 1.00 91.56 96 ILE A O 1
ATOM 795 N N . GLY A 1 97 ? -2.041 1.575 5.880 1.00 92.25 97 GLY A N 1
ATOM 796 C CA . GLY A 1 97 ? -1.869 0.165 5.570 1.00 92.25 97 GLY A CA 1
ATOM 797 C C . GLY A 1 97 ? -0.428 -0.197 5.264 1.00 92.25 97 GLY A C 1
ATOM 798 O O . GLY A 1 97 ? 0.484 0.630 5.333 1.00 92.25 97 GLY A O 1
ATOM 799 N N . GLN A 1 98 ? -0.230 -1.451 4.891 1.00 92.56 98 GLN A N 1
ATOM 800 C CA . GLN A 1 98 ? 1.048 -1.952 4.417 1.00 92.56 98 GLN A CA 1
ATOM 801 C C . GLN A 1 98 ? 0.877 -2.840 3.195 1.00 92.56 98 GLN A C 1
ATOM 803 O O . GLN A 1 98 ? -0.137 -3.515 3.039 1.00 92.56 98 GLN A O 1
ATOM 808 N N . ILE A 1 99 ? 1.896 -2.839 2.344 1.00 93.94 99 ILE A 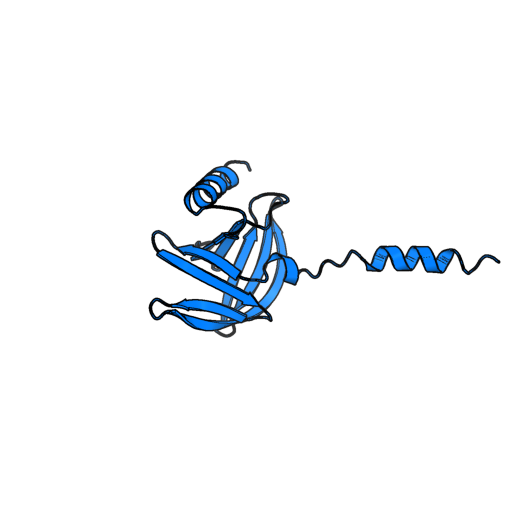N 1
ATOM 809 C CA . ILE A 1 99 ? 2.041 -3.747 1.218 1.00 93.94 99 ILE A CA 1
ATOM 810 C C . ILE A 1 99 ? 3.145 -4.737 1.577 1.00 93.94 99 ILE A C 1
ATOM 812 O O . ILE A 1 99 ? 4.299 -4.334 1.745 1.00 93.94 99 ILE A O 1
ATOM 816 N N . THR A 1 100 ? 2.810 -6.018 1.681 1.00 93.50 100 THR A N 1
ATOM 817 C CA . THR A 1 100 ? 3.742 -7.109 1.994 1.00 93.50 100 THR A CA 1
ATOM 818 C C . THR A 1 100 ? 3.903 -8.050 0.798 1.00 93.50 100 THR A C 1
ATOM 820 O O . THR A 1 100 ? 3.102 -8.052 -0.139 1.00 93.50 100 THR A O 1
ATOM 823 N N . ASN A 1 101 ? 4.990 -8.818 0.784 1.00 93.19 101 ASN A N 1
ATOM 824 C CA . ASN A 1 101 ? 5.209 -9.904 -0.173 1.00 93.19 101 ASN A CA 1
ATOM 825 C C . ASN A 1 101 ? 4.786 -11.265 0.416 1.00 93.19 101 ASN A C 1
ATOM 827 O O . ASN A 1 101 ? 4.484 -11.371 1.600 1.00 93.19 101 ASN A O 1
ATOM 831 N N . GLU A 1 102 ? 4.832 -12.326 -0.393 1.00 91.25 102 GLU A N 1
ATOM 832 C CA . GLU A 1 102 ? 4.539 -13.717 0.018 1.00 91.25 102 GLU A CA 1
ATOM 833 C C . GLU A 1 102 ? 5.287 -14.216 1.256 1.00 91.25 102 GLU A C 1
ATOM 835 O O . GLU A 1 102 ? 4.776 -15.064 1.983 1.00 91.25 102 GLU A O 1
ATOM 840 N N . ALA A 1 103 ? 6.491 -13.704 1.511 1.00 91.81 103 ALA A N 1
ATOM 841 C CA . ALA A 1 103 ? 7.284 -14.085 2.674 1.00 91.81 103 ALA A CA 1
ATOM 842 C C . ALA A 1 103 ? 6.920 -13.282 3.940 1.00 91.81 103 ALA A C 1
ATOM 844 O O . ALA A 1 103 ? 7.578 -13.445 4.966 1.00 91.81 103 ALA A O 1
ATOM 845 N N . GLY A 1 104 ? 5.923 -12.393 3.870 1.00 86.94 104 GLY A N 1
ATOM 846 C CA . GLY A 1 104 ? 5.552 -11.468 4.945 1.00 86.94 104 GLY A CA 1
ATOM 847 C C . GLY A 1 104 ? 6.495 -10.267 5.077 1.00 86.94 104 GLY A C 1
ATOM 848 O O . GLY A 1 104 ? 6.419 -9.515 6.045 1.00 86.94 104 GLY A O 1
ATOM 849 N N . GLY A 1 105 ? 7.407 -10.072 4.121 1.00 90.62 105 GLY A N 1
ATOM 850 C CA . GLY A 1 105 ? 8.302 -8.922 4.096 1.00 90.62 105 GLY A CA 1
ATOM 851 C C . GLY A 1 105 ? 7.562 -7.666 3.650 1.00 90.62 105 GLY A C 1
ATOM 852 O O . GLY A 1 105 ? 6.950 -7.651 2.581 1.00 90.62 105 GLY A O 1
ATOM 853 N N . ILE A 1 106 ? 7.654 -6.602 4.444 1.00 90.50 106 ILE A N 1
ATOM 854 C CA . ILE A 1 106 ? 7.039 -5.309 4.137 1.00 90.50 106 ILE A CA 1
ATOM 855 C C . ILE A 1 106 ? 7.796 -4.653 2.980 1.00 90.50 106 ILE A C 1
ATOM 857 O O . ILE A 1 106 ? 8.998 -4.406 3.067 1.00 90.50 106 ILE A O 1
ATOM 861 N N . HIS A 1 107 ? 7.077 -4.375 1.895 1.00 91.06 107 HIS A N 1
ATOM 862 C CA . HIS A 1 107 ? 7.556 -3.592 0.761 1.00 91.06 107 HIS A CA 1
ATOM 863 C C . HIS A 1 107 ? 7.304 -2.099 0.971 1.00 91.06 107 HIS A C 1
ATOM 865 O O . HIS A 1 107 ? 8.198 -1.297 0.723 1.00 91.06 107 HIS A O 1
ATOM 871 N N . TYR A 1 108 ? 6.105 -1.734 1.434 1.00 92.06 108 TYR A N 1
ATOM 872 C CA . TYR A 1 108 ? 5.731 -0.343 1.683 1.00 92.06 108 TYR A CA 1
ATOM 873 C C . TYR A 1 108 ? 4.794 -0.223 2.878 1.00 92.06 108 TYR A C 1
ATOM 875 O O . TYR A 1 108 ? 3.864 -1.010 3.010 1.00 92.06 108 TYR A O 1
ATOM 883 N N . PHE A 1 109 ? 4.974 0.823 3.675 1.00 92.44 109 PHE A N 1
ATOM 884 C CA . PHE A 1 109 ? 3.876 1.425 4.428 1.00 92.44 109 PHE A CA 1
ATOM 885 C C . PHE A 1 109 ? 3.152 2.404 3.526 1.00 92.44 109 PHE A C 1
ATOM 887 O O . PHE A 1 109 ? 3.816 3.119 2.780 1.00 92.44 109 PHE A O 1
ATOM 894 N N . ILE A 1 110 ? 1.826 2.441 3.586 1.00 94.12 110 ILE A N 1
ATOM 895 C CA . ILE A 1 110 ? 1.005 3.346 2.784 1.00 94.12 110 ILE A CA 1
ATOM 896 C C . ILE A 1 110 ? 0.074 4.160 3.674 1.00 94.12 110 ILE A C 1
ATOM 898 O O . ILE A 1 110 ? -0.475 3.645 4.646 1.00 94.12 110 ILE A O 1
ATOM 902 N N . TYR A 1 111 ? -0.117 5.431 3.336 1.00 94.19 111 TYR A N 1
ATOM 903 C CA . TYR A 1 111 ? -1.044 6.312 4.038 1.00 94.19 111 TYR A CA 1
ATOM 904 C C . TYR A 1 111 ? -1.619 7.386 3.114 1.00 94.19 111 TYR A C 1
ATOM 906 O O . TYR A 1 111 ? -1.057 7.730 2.071 1.00 94.19 111 TYR A O 1
ATOM 914 N N . LYS A 1 112 ? -2.777 7.918 3.490 1.00 91.62 112 LYS A N 1
ATOM 915 C CA . LYS A 1 112 ? -3.420 9.039 2.802 1.00 91.62 112 LYS A CA 1
ATOM 916 C C . LYS A 1 112 ? -2.919 10.361 3.400 1.00 91.62 112 LYS A C 1
ATOM 918 O O . LYS A 1 112 ? -3.197 10.658 4.560 1.00 91.62 112 LYS A O 1
ATOM 923 N N . SER A 1 113 ? -2.211 11.170 2.608 1.00 86.50 113 SER A N 1
ATOM 924 C CA . SER A 1 113 ? -1.610 12.443 3.059 1.00 86.50 113 SER A CA 1
ATOM 925 C C . SER A 1 113 ? -2.611 13.502 3.510 1.00 86.50 113 SER A C 1
ATOM 927 O O . SER A 1 113 ? -2.247 14.419 4.234 1.00 86.50 113 SER A O 1
ATOM 929 N N . GLU A 1 114 ? -3.876 13.385 3.113 1.00 86.94 114 GLU A N 1
ATOM 930 C CA . GLU A 1 114 ? -4.942 14.263 3.605 1.00 86.94 114 GLU A CA 1
ATOM 931 C C . GLU A 1 114 ? -5.338 13.979 5.066 1.00 86.94 114 GLU A C 1
ATOM 933 O O . GLU A 1 114 ? -6.036 14.792 5.669 1.00 86.94 114 GLU A O 1
ATOM 938 N N . TYR A 1 115 ? -4.873 12.862 5.642 1.00 83.44 115 TYR A N 1
ATOM 939 C CA . TYR A 1 115 ? -5.173 12.463 7.020 1.00 83.44 115 TYR A CA 1
ATOM 940 C C . TYR A 1 115 ? -3.951 12.404 7.943 1.00 83.44 115 TYR A C 1
ATOM 942 O O . TYR A 1 115 ? -4.134 12.584 9.143 1.00 83.44 115 TYR A O 1
ATOM 950 N N . TYR A 1 116 ? -2.744 12.151 7.420 1.00 86.12 116 TYR A N 1
ATOM 951 C CA . TYR A 1 116 ? -1.551 11.912 8.245 1.00 86.12 116 TYR A CA 1
ATOM 952 C C . TYR A 1 116 ? -0.286 12.545 7.669 1.00 86.12 116 TYR A C 1
ATOM 954 O O . TYR A 1 116 ? -0.065 12.512 6.451 1.00 86.12 116 TYR A O 1
ATOM 962 N N . THR A 1 117 ? 0.591 13.026 8.554 1.00 87.75 117 THR A N 1
ATOM 963 C CA . THR A 1 117 ? 2.010 13.200 8.222 1.00 87.75 117 THR A CA 1
ATOM 964 C C . THR A 1 117 ? 2.729 11.850 8.213 1.00 87.75 117 THR A C 1
ATOM 966 O O . THR A 1 117 ? 2.220 10.830 8.683 1.00 87.75 117 THR A O 1
ATOM 969 N N . GLN A 1 118 ? 3.942 11.830 7.667 1.00 83.81 118 GLN A N 1
ATOM 970 C CA . GLN A 1 118 ? 4.767 10.627 7.644 1.00 83.81 118 GLN A CA 1
ATOM 971 C C . GLN A 1 118 ? 5.121 10.148 9.055 1.00 83.81 118 GLN A C 1
ATOM 973 O O . GLN A 1 118 ? 5.036 8.953 9.337 1.00 83.81 118 GLN A O 1
ATOM 978 N N . GLU A 1 119 ? 5.518 11.066 9.939 1.00 86.12 119 GLU A N 1
ATOM 979 C CA . GLU A 1 119 ? 5.877 10.740 11.319 1.00 86.12 119 GLU A CA 1
ATOM 980 C C . GLU A 1 119 ? 4.689 10.129 12.062 1.00 86.12 119 GLU A C 1
ATOM 982 O O . GLU A 1 119 ? 4.843 9.091 12.705 1.00 86.12 119 GLU A O 1
ATOM 987 N N . GLU A 1 120 ? 3.499 10.715 11.901 1.00 86.81 120 GLU A N 1
ATOM 988 C CA . GLU A 1 120 ? 2.256 10.192 12.470 1.00 86.81 120 GLU A CA 1
ATOM 989 C C . GLU A 1 120 ? 1.945 8.792 11.934 1.00 86.81 120 GLU A C 1
ATOM 991 O O . GLU A 1 120 ? 1.629 7.890 12.708 1.00 86.81 120 GLU A O 1
ATOM 996 N N . ALA A 1 121 ? 2.074 8.574 10.621 1.00 84.62 121 ALA A N 1
ATOM 997 C CA . ALA A 1 121 ? 1.822 7.271 10.016 1.00 84.62 121 ALA A CA 1
ATOM 998 C C . ALA A 1 121 ? 2.781 6.194 10.556 1.00 84.62 121 ALA A C 1
ATOM 1000 O O . ALA A 1 121 ? 2.350 5.098 10.918 1.00 84.62 121 ALA A O 1
ATOM 1001 N N . ILE A 1 122 ? 4.075 6.507 10.671 1.00 81.94 122 ILE A N 1
ATOM 1002 C CA . ILE A 1 122 ? 5.077 5.586 11.225 1.00 81.94 122 ILE A CA 1
ATOM 1003 C C . ILE A 1 122 ? 4.784 5.283 12.701 1.00 81.94 122 ILE A C 1
ATOM 1005 O O . ILE A 1 122 ? 4.873 4.127 13.123 1.00 81.94 122 ILE A O 1
ATOM 1009 N N . GLU A 1 123 ? 4.417 6.291 13.494 1.00 86.44 123 GLU A N 1
ATOM 1010 C CA . GLU A 1 123 ? 4.065 6.114 14.905 1.00 86.44 123 GLU A CA 1
ATOM 1011 C C . GLU A 1 123 ? 2.812 5.243 15.080 1.00 86.44 123 GLU A C 1
ATOM 1013 O O . GLU A 1 123 ? 2.832 4.281 15.853 1.00 86.44 123 GLU A O 1
ATOM 1018 N N . ILE A 1 124 ? 1.741 5.531 14.332 1.00 83.44 124 ILE A N 1
ATOM 1019 C CA . ILE A 1 124 ? 0.497 4.750 14.354 1.00 83.44 124 ILE A CA 1
ATOM 1020 C C . ILE A 1 124 ? 0.785 3.296 13.992 1.00 83.44 124 ILE A C 1
ATOM 1022 O O . ILE A 1 124 ? 0.317 2.395 14.687 1.00 83.44 124 ILE A O 1
ATOM 1026 N N . TYR A 1 125 ? 1.570 3.061 12.939 1.00 75.38 125 T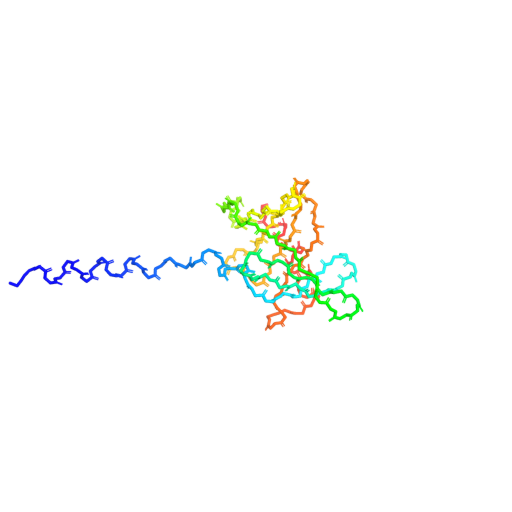YR A N 1
ATOM 1027 C CA . TYR A 1 125 ? 1.921 1.712 12.515 1.00 75.38 125 TYR A CA 1
ATOM 1028 C C . TYR A 1 125 ? 2.664 0.945 13.614 1.00 75.38 125 TYR A C 1
ATOM 1030 O O . TYR A 1 125 ? 2.269 -0.169 13.967 1.00 75.38 125 TYR A O 1
ATOM 1038 N N . ASN A 1 126 ? 3.695 1.559 14.203 1.00 79.44 126 ASN A N 1
ATOM 1039 C CA . ASN A 1 126 ? 4.452 0.935 15.283 1.00 79.44 126 ASN A CA 1
ATOM 1040 C C . ASN A 1 126 ? 3.540 0.568 16.457 1.00 79.44 126 ASN A C 1
ATOM 1042 O O . ASN A 1 126 ? 3.660 -0.527 16.986 1.00 79.44 126 ASN A O 1
ATOM 1046 N N . ASN A 1 127 ? 2.585 1.422 16.820 1.00 80.25 127 ASN A N 1
ATOM 1047 C CA . ASN A 1 127 ? 1.660 1.149 17.921 1.00 80.25 127 ASN A CA 1
ATOM 1048 C C . ASN A 1 127 ? 0.577 0.109 17.566 1.00 80.25 127 ASN A C 1
ATOM 1050 O O . ASN A 1 127 ? 0.157 -0.664 18.429 1.00 80.25 127 ASN A O 1
ATOM 1054 N N . ALA A 1 128 ? 0.146 0.042 16.304 1.00 69.44 128 ALA A N 1
ATOM 1055 C CA . ALA A 1 128 ? -0.895 -0.878 15.848 1.00 69.44 128 ALA A CA 1
ATOM 1056 C C . ALA A 1 128 ? -0.462 -2.352 15.913 1.00 69.44 128 ALA A C 1
ATOM 1058 O O . ALA A 1 128 ? -1.270 -3.206 16.269 1.00 69.44 128 ALA A O 1
ATOM 1059 N N . ILE A 1 129 ? 0.812 -2.659 15.641 1.00 60.22 129 ILE A N 1
ATOM 1060 C CA . ILE A 1 129 ? 1.339 -4.036 15.699 1.00 60.22 129 ILE A CA 1
ATOM 1061 C C . ILE A 1 129 ? 1.336 -4.596 17.131 1.00 60.22 129 ILE A C 1
ATOM 1063 O O . ILE A 1 129 ? 1.184 -5.800 17.319 1.00 60.22 129 ILE A O 1
ATOM 1067 N N . PHE A 1 130 ? 1.488 -3.748 18.153 1.00 51.28 130 PHE A N 1
ATOM 1068 C CA . PHE A 1 130 ? 1.628 -4.195 19.547 1.00 51.28 130 PHE A CA 1
ATOM 1069 C C . PHE A 1 130 ? 0.305 -4.344 20.310 1.00 51.28 130 PHE A C 1
ATOM 1071 O O . PHE A 1 130 ? 0.335 -4.616 21.508 1.00 51.28 130 PHE A O 1
ATOM 1078 N N . THR A 1 131 ? -0.845 -4.165 19.653 1.00 48.03 131 THR A N 1
ATOM 1079 C CA . THR A 1 131 ? -2.157 -4.181 20.333 1.00 48.03 131 THR A CA 1
ATOM 1080 C C . THR A 1 131 ? -2.956 -5.477 20.098 1.00 48.03 131 THR A C 1
ATOM 1082 O O . THR A 1 131 ? -4.146 -5.521 20.409 1.00 48.03 131 THR A O 1
ATOM 1085 N N . TYR A 1 132 ? -2.315 -6.531 19.577 1.00 41.91 132 TYR A N 1
ATOM 1086 C CA . TYR A 1 132 ? -2.915 -7.860 19.373 1.00 41.91 132 TYR A CA 1
ATOM 1087 C C . TYR A 1 132 ? -2.668 -8.810 20.548 1.00 41.91 132 TYR A C 1
ATOM 1089 O O . TYR A 1 132 ? -1.504 -8.912 20.998 1.00 41.91 132 TYR A O 1
#

Sequence (132 aa):
MKITSFMLIILVFSIISCNEKQVYEGSWEAVSGIRETKIKLHNDTLSILGSNEEYTDYPFQLVDFYVIQTVPVYKLHSTYGKDYFIEFPVKDNYNIGQITNEAGGIHYFIYKSEYYTQEEAIEIYNNAIFTY

Secondary structure (DSSP, 8-state):
--SHHHHHHHHHHTT----THHHH-EEEEEEETTEEEEEEEETTEEEEE-TTSPEEEEEEEEEEEEEETTEEEEEEEETTS-EEEEE--STT-TTEEEEEETTS-EEEEEE-TTT--HHHHHHHHHHHHTT-

Radius of gyration: 17.93 Å; Cα contacts (8 Å, |Δi|>4): 213; chains: 1; bounding box: 67×28×34 Å

pLDDT: mean 82.99, std 14.98, range [41.91, 96.31]

Nearest PDB structures (foldseek):
  5hal-assembly1_A  TM=4.816E-01  e=7.122E-01  Burkholderia vietnamiensis G4
  6qmm-assembly1_A  TM=4.879E-01  e=5.546E+00  Synechococcus elongatus PCC 7942 = FACHB-805
  6z1p-assembly1_Ag  TM=3.225E-01  e=5.846E+00  Tetrahymena thermophila SB210
  4yhc-assembly1_A  TM=3.012E-01  e=7.606E+00  Schizosaccharomyces pombe 972h-

Foldseek 3Di:
DPVVVVVVVVVVVVPPCPPPQVLPAAKWWKDAPPDIWIWGDDDQWIWIQDPVRDTDIWGWDFDDWDADPQWTWTWIQTPVGWIKIWTDLDHPDSQWTFIATPVRHTRITIGDPVVDDPVRNVVCVVVSVPPD

Organism: NCBI:txid1647581

Mean predicted aligned error: 8.43 Å